Protein AF-A0A7S2QAS5-F1 (afdb_monomer_lite)

InterPro domains:
  IPR031804 Domain of unknown function DUF4743 [PF15916] (2-75)

Sequence (119 aa):
EAFRVSQDAVELIA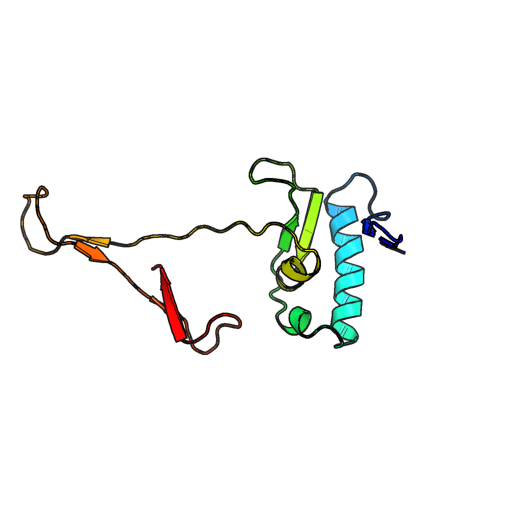GGESVEARSEAVAGVLARLRADARVPMLEGWRDEGWPVKASFDAPVRLVIERAAGPLFGVRGFGCHVNGFAACGDGEQVEAKPMRLWVARRALTKPTYPGKLDHV

Organism: NCBI:txid1333877

Radius of gyration: 20.83 Å; chains: 1; bounding box: 56×26×51 Å

Secondary structure (DSSP, 8-state):
--EEE-SS-EEE-SSTT-HHHHHHHHHHHHHHHHHTT--GGGGG--S-EEEE-SSSSSPP-EEEEGGGGGGGTPPP-------EEE-SSSS--TTPPEEEP-EE--TT-SSSTT-EE--

pLDDT: mean 91.31, std 9.9, range [54.69, 98.12]

Foldseek 3Di:
DQWDDDPVDIDGPWQPQDQARNQVSVAVVLVVVVVVVPDVLSVPFDVDWDFAAPDPPGDGNYTYTPSCCVVVPGDDDDDADWDKDFDDDDDDDDDTDMDTDWDQADQPDPPDHRDIGHD

Structure (mmCIF, N/CA/C/O backbone):
data_AF-A0A7S2QAS5-F1
#
_entry.id   AF-A0A7S2QAS5-F1
#
loop_
_atom_site.group_PDB
_atom_site.id
_atom_site.type_symbol
_atom_site.label_atom_id
_atom_site.label_alt_id
_atom_site.label_comp_id
_atom_site.label_asym_id
_atom_site.label_entity_id
_atom_site.label_seq_id
_atom_site.pdbx_PDB_ins_code
_atom_site.Cartn_x
_atom_site.Cartn_y
_atom_site.Cartn_z
_atom_site.occupancy
_atom_site.B_iso_or_equiv
_atom_site.auth_seq_id
_atom_site.auth_comp_id
_atom_site.auth_asym_id
_atom_site.auth_atom_id
_atom_site.pdbx_PDB_model_num
ATOM 1 N N . GLU A 1 1 ? -15.689 -5.067 18.933 1.00 75.44 1 GLU A N 1
ATOM 2 C CA . GLU A 1 1 ? -15.686 -4.299 17.667 1.00 75.44 1 GLU A CA 1
ATOM 3 C C . GLU A 1 1 ? -14.313 -3.670 17.476 1.00 75.44 1 GLU A C 1
ATOM 5 O O . GLU A 1 1 ? -13.696 -3.331 18.478 1.00 75.44 1 GLU A O 1
ATOM 10 N N . ALA A 1 2 ? -13.802 -3.578 16.243 1.00 93.31 2 ALA A N 1
ATOM 11 C CA . ALA A 1 2 ? -12.450 -3.057 15.998 1.00 93.31 2 ALA A CA 1
ATOM 12 C C . ALA A 1 2 ? -12.403 -1.529 15.846 1.00 93.31 2 ALA A C 1
ATOM 14 O O . ALA A 1 2 ? -11.436 -0.900 16.269 1.00 93.31 2 ALA A O 1
ATOM 15 N N . PHE A 1 3 ? -13.451 -0.938 15.271 1.00 95.88 3 PHE A N 1
ATOM 16 C CA . PHE A 1 3 ? -13.533 0.489 14.981 1.00 95.88 3 PHE A CA 1
ATOM 17 C C . PHE A 1 3 ? -14.706 1.136 15.713 1.00 95.88 3 PHE A C 1
ATOM 19 O O . PHE A 1 3 ? -15.771 0.530 15.824 1.00 95.88 3 PHE A O 1
ATOM 26 N N . ARG A 1 4 ? -14.516 2.383 16.146 1.00 96.75 4 ARG A N 1
ATOM 27 C CA . ARG A 1 4 ? -15.590 3.303 16.533 1.00 96.75 4 ARG A CA 1
ATOM 28 C C . ARG A 1 4 ? -15.775 4.314 15.407 1.00 96.75 4 ARG A C 1
ATOM 30 O O . ARG A 1 4 ? -14.804 4.920 14.967 1.00 96.75 4 ARG A O 1
ATOM 37 N N . VAL A 1 5 ? -17.009 4.491 14.948 1.00 96.88 5 VAL A N 1
ATOM 38 C CA . VAL A 1 5 ? -17.352 5.442 13.882 1.00 96.88 5 VAL A CA 1
ATOM 39 C C . VAL A 1 5 ? -18.164 6.581 14.487 1.00 96.88 5 VAL A C 1
ATOM 41 O O . VAL A 1 5 ? -19.162 6.334 15.164 1.00 96.88 5 VAL A O 1
ATOM 44 N N . SER A 1 6 ? -17.724 7.814 14.261 1.00 96.88 6 SER A N 1
ATOM 45 C CA . SER A 1 6 ? -18.440 9.042 14.611 1.00 96.88 6 SER A CA 1
ATOM 46 C C . SER A 1 6 ? -18.804 9.821 13.340 1.00 96.88 6 SER A C 1
ATOM 48 O O . SER A 1 6 ? -18.585 9.339 12.229 1.00 96.88 6 SER A O 1
ATOM 50 N N . GLN A 1 7 ? -19.388 11.015 13.490 1.00 97.38 7 GLN A N 1
ATOM 51 C CA . GLN A 1 7 ? -19.678 11.884 12.343 1.00 97.38 7 GLN A CA 1
ATOM 52 C C . GLN A 1 7 ? -18.402 12.343 11.621 1.00 97.38 7 GLN A C 1
ATOM 54 O O . GLN A 1 7 ? -18.412 12.446 10.398 1.00 97.38 7 GLN A O 1
ATOM 59 N N . ASP A 1 8 ? -17.310 12.550 12.363 1.00 97.50 8 ASP A N 1
ATOM 60 C CA . ASP A 1 8 ? -16.101 13.202 11.846 1.00 97.50 8 ASP A CA 1
ATOM 61 C C . ASP A 1 8 ? -14.886 12.267 11.758 1.00 97.50 8 ASP A C 1
ATOM 63 O O . ASP A 1 8 ? -13.867 12.629 11.166 1.00 97.50 8 ASP A O 1
ATOM 67 N N . ALA A 1 9 ? -14.953 11.074 12.359 1.00 96.75 9 ALA A N 1
ATOM 68 C CA . ALA A 1 9 ? -13.801 10.186 12.458 1.00 96.75 9 ALA A CA 1
ATOM 69 C C . ALA A 1 9 ? -14.157 8.694 12.472 1.00 96.75 9 ALA A C 1
ATOM 71 O O . ALA A 1 9 ? -15.224 8.263 12.914 1.00 96.75 9 ALA A O 1
ATOM 72 N N . VAL A 1 10 ? -13.182 7.892 12.041 1.00 95.69 10 VAL A N 1
ATOM 73 C CA . VAL A 1 10 ? -13.138 6.444 12.256 1.00 95.69 10 VAL A CA 1
ATOM 74 C C . VAL A 1 10 ? -11.914 6.143 13.113 1.00 95.69 10 VAL A C 1
ATOM 76 O O . VAL A 1 10 ? -10.777 6.321 12.679 1.00 95.69 10 VAL A O 1
ATOM 79 N N . GLU A 1 11 ? -12.148 5.692 14.339 1.00 95.62 11 GLU A N 1
ATOM 80 C CA . GLU A 1 11 ? -11.107 5.405 15.323 1.00 95.62 11 GLU A CA 1
ATOM 81 C C . GLU A 1 11 ? -10.874 3.898 15.422 1.00 95.62 11 GLU A C 1
ATOM 83 O O . GLU A 1 11 ? -11.810 3.128 15.644 1.00 95.62 11 GLU A O 1
ATOM 88 N N . LEU A 1 12 ? -9.620 3.463 15.309 1.00 95.38 12 LEU A N 1
ATOM 89 C CA . LEU A 1 12 ? -9.230 2.095 15.647 1.00 95.38 12 LEU A CA 1
ATOM 90 C C . LEU A 1 12 ? -9.141 1.970 17.174 1.00 95.38 12 LEU A C 1
ATOM 92 O O . LEU A 1 12 ? -8.256 2.561 17.789 1.00 95.38 12 LEU A O 1
ATOM 96 N N . ILE A 1 13 ? -10.053 1.204 17.773 1.00 95.56 13 ILE A N 1
ATOM 97 C CA . ILE A 1 13 ? -10.172 1.049 19.235 1.00 95.56 13 ILE A CA 1
ATOM 98 C C . ILE A 1 13 ? -9.690 -0.317 19.743 1.00 95.56 13 ILE A C 1
ATOM 100 O O . ILE A 1 13 ? -9.555 -0.515 20.948 1.00 95.56 13 ILE A O 1
ATOM 104 N N . ALA A 1 14 ? -9.435 -1.266 18.839 1.00 91.44 14 ALA A N 1
ATOM 105 C CA . ALA A 1 14 ? -8.877 -2.577 19.160 1.00 91.44 14 ALA A CA 1
ATOM 106 C C . ALA A 1 14 ? -7.356 -2.624 18.942 1.00 91.44 14 ALA A C 1
ATOM 108 O O . ALA A 1 14 ? -6.798 -1.856 18.163 1.00 91.44 14 ALA A O 1
ATOM 109 N N . GLY A 1 15 ? -6.688 -3.561 19.620 1.00 85.31 15 GLY A N 1
ATOM 110 C CA . GLY A 1 15 ? -5.254 -3.823 19.451 1.00 85.31 15 GLY A CA 1
ATOM 111 C C . GLY A 1 15 ? -4.316 -3.007 20.349 1.00 85.31 15 GLY A C 1
ATOM 112 O O . GLY A 1 15 ? -3.114 -3.250 20.342 1.00 85.31 15 GLY A O 1
ATOM 113 N N . GLY A 1 16 ? -4.836 -2.077 21.157 1.00 87.19 16 GLY A N 1
ATOM 114 C CA . GLY A 1 16 ? -4.047 -1.348 22.157 1.00 87.19 16 GLY A CA 1
ATOM 115 C C . GLY A 1 16 ? -2.811 -0.651 21.569 1.00 87.19 16 GLY A C 1
ATOM 116 O O . GLY A 1 16 ? -2.891 0.028 20.540 1.00 87.19 16 GLY A O 1
ATOM 117 N N . GLU A 1 17 ? -1.657 -0.810 22.226 1.00 86.69 17 GLU A N 1
ATOM 118 C CA . GLU A 1 17 ? -0.415 -0.119 21.850 1.00 86.69 17 GLU A CA 1
ATOM 119 C C . GLU A 1 17 ? 0.459 -0.873 20.828 1.00 86.69 17 GLU A C 1
ATOM 121 O O . GLU A 1 17 ? 1.261 -0.235 20.136 1.00 86.69 17 GLU A O 1
ATOM 126 N N . SER A 1 18 ? 0.261 -2.184 20.652 1.00 95.56 18 SER A N 1
ATOM 127 C CA . SER A 1 18 ? 1.068 -3.021 19.751 1.00 95.56 18 SER A CA 1
ATOM 128 C C . SER A 1 18 ? 0.671 -2.841 18.282 1.00 95.56 18 SER A C 1
ATOM 130 O O . SER A 1 18 ? -0.506 -2.748 17.926 1.00 95.56 18 SER A O 1
ATOM 132 N N . VAL A 1 19 ? 1.677 -2.798 17.406 1.00 97.56 19 VAL A N 1
ATOM 133 C CA . VAL A 1 19 ? 1.484 -2.779 15.948 1.00 97.56 19 VAL A CA 1
ATOM 134 C C . VAL A 1 19 ? 0.840 -4.084 15.493 1.00 97.56 19 VAL A C 1
ATOM 136 O O . VAL A 1 19 ? -0.093 -4.059 14.696 1.00 97.56 19 VAL A O 1
ATOM 139 N N . GLU A 1 20 ? 1.297 -5.206 16.032 1.00 97.50 20 GLU A N 1
ATOM 140 C CA . GLU A 1 20 ? 0.849 -6.560 15.715 1.00 97.50 20 GLU A CA 1
ATOM 141 C C . GLU A 1 20 ? -0.626 -6.736 16.078 1.00 97.50 20 GLU A C 1
ATOM 143 O O . GLU A 1 20 ? -1.433 -7.090 15.221 1.00 97.50 20 GLU A O 1
ATOM 148 N N . ALA A 1 21 ? -1.006 -6.379 17.307 1.00 97.12 21 ALA A N 1
ATOM 149 C CA . ALA A 1 21 ? -2.381 -6.514 17.778 1.00 97.12 21 ALA A CA 1
ATOM 150 C C . ALA A 1 21 ? -3.355 -5.589 17.020 1.00 97.12 21 ALA A C 1
ATOM 152 O O . ALA A 1 21 ? -4.480 -5.987 16.707 1.00 97.12 21 ALA A O 1
ATOM 153 N N . ARG A 1 22 ? -2.930 -4.368 16.657 1.00 97.62 22 ARG A N 1
ATOM 154 C CA . ARG A 1 22 ? -3.711 -3.492 15.760 1.00 97.62 22 ARG A CA 1
ATOM 155 C C . ARG A 1 22 ? -3.844 -4.083 14.355 1.00 97.62 22 ARG A C 1
ATOM 157 O O . ARG A 1 22 ? -4.919 -4.004 13.764 1.00 97.62 22 ARG A O 1
ATOM 164 N N . SER A 1 23 ? -2.777 -4.683 13.830 1.00 97.81 23 SER A N 1
ATOM 165 C CA . SER A 1 23 ? -2.769 -5.316 12.504 1.00 97.81 23 SER A CA 1
ATOM 166 C C . SER A 1 23 ? -3.721 -6.510 12.452 1.00 97.81 23 SER A C 1
ATOM 168 O O . SER A 1 23 ? -4.534 -6.598 11.536 1.00 97.81 23 SER A O 1
ATOM 170 N N . GLU A 1 24 ? -3.688 -7.382 13.462 1.00 97.00 24 GLU A N 1
ATOM 171 C CA . GLU A 1 24 ? -4.575 -8.546 13.568 1.00 97.00 24 GLU A CA 1
ATOM 172 C C . GLU A 1 24 ? -6.050 -8.133 13.671 1.00 97.00 24 GLU A C 1
ATOM 174 O O . GLU A 1 24 ? -6.903 -8.657 12.947 1.00 97.00 24 GLU A O 1
ATOM 179 N N . ALA A 1 25 ? -6.352 -7.131 14.505 1.00 96.94 25 ALA A N 1
ATOM 180 C CA . ALA A 1 25 ? -7.709 -6.612 14.649 1.00 96.94 25 ALA A CA 1
ATOM 181 C C . ALA A 1 25 ? -8.279 -6.103 13.312 1.00 96.94 25 ALA A C 1
ATOM 183 O O . ALA A 1 25 ? -9.429 -6.398 12.972 1.00 96.94 25 ALA A O 1
ATOM 184 N N . VAL A 1 26 ? -7.479 -5.369 12.531 1.00 96.94 26 VAL A N 1
ATOM 185 C CA . VAL A 1 26 ? -7.901 -4.866 11.214 1.00 96.94 26 VAL A CA 1
ATOM 186 C C . VAL A 1 26 ? -7.945 -5.983 10.169 1.00 96.94 26 VAL A C 1
ATOM 188 O O . VAL A 1 26 ? -8.874 -6.012 9.360 1.00 96.94 26 VAL A O 1
ATOM 191 N N . ALA A 1 27 ? -7.017 -6.941 10.211 1.00 96.69 27 ALA A N 1
ATOM 192 C CA . ALA A 1 27 ? -7.017 -8.099 9.319 1.00 96.69 27 ALA A CA 1
ATOM 193 C C . ALA A 1 27 ? -8.307 -8.924 9.456 1.00 96.69 27 ALA A C 1
ATOM 195 O O . ALA A 1 27 ? -8.907 -9.286 8.443 1.00 96.69 27 ALA A O 1
ATOM 196 N N . GLY A 1 28 ? -8.793 -9.144 10.683 1.00 95.81 28 GLY A N 1
ATOM 197 C CA . GLY A 1 28 ? -10.063 -9.836 10.923 1.00 95.81 28 GLY A CA 1
ATOM 198 C C . GLY A 1 28 ? -11.274 -9.117 10.312 1.00 95.81 28 GLY A C 1
ATOM 199 O O . GLY A 1 28 ? -12.161 -9.760 9.744 1.00 95.81 28 GLY A O 1
ATOM 200 N N . VAL A 1 29 ? -11.304 -7.780 10.366 1.00 95.56 29 VAL A N 1
ATOM 201 C CA . VAL A 1 29 ? -12.353 -6.981 9.704 1.00 95.56 29 VAL A CA 1
ATOM 202 C C . VAL A 1 29 ? -12.252 -7.102 8.186 1.00 95.56 29 VAL A C 1
ATOM 204 O O . VAL A 1 29 ? -13.258 -7.353 7.522 1.00 95.56 29 VAL A O 1
ATOM 207 N N . LEU A 1 30 ? -11.047 -6.964 7.632 1.00 96.44 30 LEU A N 1
ATOM 208 C CA . LEU A 1 30 ? -10.808 -7.045 6.192 1.00 96.44 30 LEU A CA 1
ATOM 209 C C . LEU A 1 30 ? -11.145 -8.420 5.612 1.00 96.44 30 LEU A C 1
ATOM 211 O O . LEU A 1 30 ? -11.735 -8.490 4.536 1.00 96.44 30 LEU A O 1
ATOM 215 N N . ALA A 1 31 ? -10.838 -9.498 6.333 1.00 95.62 31 ALA A N 1
ATOM 216 C CA . ALA A 1 31 ? -11.191 -10.856 5.931 1.00 95.62 31 ALA A CA 1
ATOM 217 C C . ALA A 1 31 ? -12.713 -11.040 5.832 1.00 95.62 31 ALA A C 1
ATOM 219 O O . ALA A 1 31 ? -13.204 -11.602 4.854 1.00 95.62 31 ALA A O 1
ATOM 220 N N . ARG A 1 32 ? -13.470 -10.508 6.802 1.00 95.44 32 ARG A N 1
ATOM 221 C CA . ARG A 1 32 ? -14.942 -10.536 6.776 1.0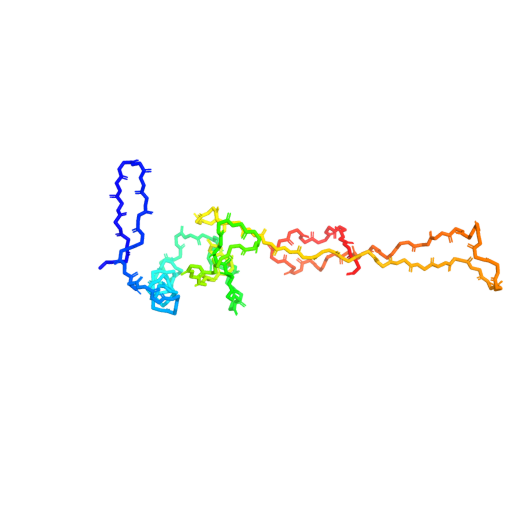0 95.44 32 ARG A CA 1
ATOM 222 C C . ARG A 1 32 ? -15.506 -9.709 5.622 1.00 95.44 32 ARG A C 1
ATOM 224 O O . ARG A 1 32 ? -16.321 -10.215 4.865 1.00 95.44 32 ARG A O 1
ATOM 231 N N . LEU A 1 33 ? -15.018 -8.482 5.432 1.00 94.62 33 LEU A N 1
ATOM 232 C CA . LEU A 1 33 ? -15.455 -7.620 4.327 1.00 94.62 33 LEU A CA 1
ATOM 233 C C . LEU A 1 33 ? -15.141 -8.218 2.950 1.00 94.62 33 LEU A C 1
ATOM 235 O O . LEU A 1 33 ? -15.923 -8.056 2.013 1.00 94.62 33 LEU A O 1
ATOM 239 N N . ARG A 1 34 ? -14.006 -8.916 2.823 1.00 95.75 34 ARG A N 1
ATOM 240 C CA . ARG A 1 34 ? -13.660 -9.673 1.617 1.00 95.75 34 ARG A CA 1
ATOM 241 C C . ARG A 1 34 ? -14.629 -10.834 1.400 1.00 95.75 34 ARG A C 1
ATOM 243 O O . ARG A 1 34 ? -15.092 -11.009 0.279 1.00 95.75 34 ARG A O 1
ATOM 250 N N . ALA A 1 35 ? -14.935 -11.603 2.447 1.00 95.88 35 ALA A N 1
ATOM 251 C CA . ALA A 1 35 ? -15.867 -12.730 2.372 1.00 95.88 35 ALA A CA 1
ATOM 252 C C . ALA A 1 35 ? -17.289 -12.291 1.989 1.00 95.88 35 ALA A C 1
ATOM 254 O O . ALA A 1 35 ? -17.959 -12.991 1.235 1.00 95.88 35 ALA A O 1
ATOM 255 N N . ASP A 1 36 ? -17.712 -11.107 2.434 1.00 95.12 36 ASP A N 1
ATOM 256 C CA . ASP A 1 36 ? -19.003 -10.523 2.059 1.00 95.12 36 ASP A CA 1
ATOM 257 C C . ASP A 1 36 ? -19.068 -10.121 0.570 1.00 95.12 36 ASP A C 1
ATOM 259 O O . ASP A 1 36 ? -20.155 -9.864 0.060 1.00 95.12 36 ASP A O 1
ATOM 263 N N . ALA A 1 37 ? -17.929 -10.043 -0.136 1.00 92.94 37 ALA A N 1
ATOM 264 C CA . ALA A 1 37 ? -17.819 -9.720 -1.566 1.00 92.94 37 ALA A CA 1
ATOM 265 C C . ALA A 1 37 ? -18.495 -8.397 -1.995 1.00 92.94 37 ALA A C 1
ATOM 267 O O . ALA A 1 37 ? -18.831 -8.190 -3.159 1.00 92.94 37 ALA A O 1
ATOM 268 N N . ARG A 1 38 ? -18.684 -7.462 -1.055 1.00 90.75 38 ARG A N 1
ATOM 269 C CA . ARG A 1 38 ? -19.312 -6.149 -1.311 1.00 90.75 38 ARG A CA 1
ATOM 270 C C . ARG A 1 38 ? -18.319 -5.040 -1.637 1.00 90.75 38 ARG A C 1
ATOM 272 O O . ARG A 1 38 ? -18.731 -3.945 -2.012 1.00 90.75 38 ARG A O 1
ATOM 279 N N . VAL A 1 39 ? -17.027 -5.304 -1.464 1.00 93.31 39 VAL A N 1
ATOM 280 C CA . VAL A 1 39 ? -15.948 -4.345 -1.708 1.00 93.31 39 VAL A CA 1
ATOM 281 C C . VAL A 1 39 ? -15.037 -4.917 -2.796 1.00 93.31 39 VAL A C 1
ATOM 283 O O . VAL A 1 39 ? -14.075 -5.610 -2.463 1.00 93.31 39 VAL A O 1
ATOM 286 N N . PRO A 1 40 ? -15.294 -4.621 -4.087 1.00 91.38 40 PRO A N 1
ATOM 287 C CA . PRO A 1 40 ? -14.553 -5.213 -5.207 1.00 91.38 40 PRO A CA 1
ATOM 288 C C . PRO A 1 40 ? -13.036 -5.017 -5.116 1.00 91.38 40 PRO A C 1
ATOM 290 O O . PRO A 1 40 ? -12.251 -5.847 -5.553 1.00 91.38 40 PRO A O 1
ATOM 293 N N . MET A 1 41 ? -12.589 -3.928 -4.484 1.00 90.25 41 MET A N 1
ATOM 294 C CA . MET A 1 41 ? -11.164 -3.667 -4.289 1.00 90.25 41 MET A CA 1
ATOM 295 C C . MET A 1 41 ? -10.458 -4.754 -3.455 1.00 90.25 41 MET A C 1
ATOM 297 O O . MET A 1 41 ? -9.279 -5.016 -3.689 1.00 90.25 41 MET A O 1
ATOM 301 N N . LEU A 1 42 ? -11.167 -5.422 -2.533 1.00 94.56 42 LEU A N 1
ATOM 302 C CA . LEU A 1 42 ? -10.626 -6.519 -1.720 1.00 94.56 42 LEU A CA 1
ATOM 303 C C . LEU A 1 42 ? -10.521 -7.851 -2.480 1.00 94.56 42 LEU A C 1
ATOM 305 O O . LEU A 1 42 ? -9.885 -8.777 -1.978 1.00 94.56 42 LEU A O 1
ATOM 309 N N . GLU A 1 43 ? -11.078 -7.958 -3.691 1.00 91.69 43 GLU A N 1
ATOM 310 C CA . GLU A 1 43 ? -10.845 -9.110 -4.576 1.00 91.69 43 GLU A CA 1
ATOM 311 C C . GLU A 1 43 ? -9.390 -9.153 -5.056 1.00 91.69 43 GLU A C 1
ATOM 313 O O . GLU A 1 43 ? -8.819 -10.227 -5.237 1.00 91.69 43 GLU A O 1
ATOM 318 N N . GLY A 1 44 ? -8.753 -7.984 -5.187 1.00 90.31 44 GLY A N 1
ATOM 319 C CA . GLY A 1 44 ? -7.351 -7.831 -5.577 1.00 90.31 44 GLY A CA 1
ATOM 320 C C . GLY A 1 44 ? -6.344 -8.133 -4.464 1.00 90.31 44 GLY A C 1
ATOM 321 O O . GLY A 1 44 ? -5.289 -7.497 -4.443 1.00 90.31 44 GLY A O 1
ATOM 322 N N . TRP A 1 45 ? -6.686 -9.035 -3.541 1.00 93.44 45 TRP A N 1
ATOM 323 C CA . TRP A 1 45 ? -5.872 -9.464 -2.400 1.00 93.44 45 TRP A CA 1
ATOM 324 C C . TRP A 1 45 ? -4.530 -10.049 -2.853 1.00 93.44 45 TRP A C 1
ATOM 326 O O . TRP A 1 45 ? -4.495 -10.836 -3.802 1.00 93.44 45 TRP A O 1
ATOM 336 N N . ARG A 1 46 ? -3.429 -9.659 -2.201 1.00 92.88 46 ARG A N 1
ATOM 337 C CA . ARG A 1 46 ? -2.067 -10.031 -2.629 1.00 92.88 46 ARG A CA 1
ATOM 338 C C . ARG A 1 46 ? -1.258 -10.787 -1.583 1.00 92.88 46 ARG A C 1
ATOM 340 O O . ARG A 1 46 ? -0.135 -11.166 -1.897 1.00 92.88 46 ARG A O 1
ATOM 347 N N . ASP A 1 47 ? -1.806 -10.971 -0.383 1.00 95.19 47 ASP A N 1
ATOM 348 C CA . ASP A 1 47 ? -1.062 -11.469 0.779 1.00 95.19 47 ASP A CA 1
ATOM 349 C C . ASP A 1 47 ? 0.201 -10.623 1.025 1.00 95.19 47 ASP A C 1
ATOM 351 O O . ASP A 1 47 ? 1.287 -11.121 1.326 1.00 95.19 47 ASP A O 1
ATOM 355 N N . GLU A 1 48 ? 0.048 -9.305 0.863 1.00 95.50 48 GLU A N 1
ATOM 356 C CA . GLU A 1 48 ? 1.123 -8.323 0.956 1.00 95.50 48 GLU A CA 1
ATOM 357 C C . GLU A 1 48 ? 0.784 -7.321 2.059 1.00 95.50 48 GLU A C 1
ATOM 359 O O . GLU A 1 48 ? -0.067 -6.441 1.901 1.00 95.50 48 GLU A O 1
ATOM 364 N N . GLY A 1 49 ? 1.482 -7.445 3.186 1.00 95.75 49 GLY A N 1
ATOM 365 C CA . GLY A 1 49 ? 1.372 -6.503 4.291 1.00 95.75 49 GLY A CA 1
ATOM 366 C C . GLY A 1 49 ? 1.928 -5.131 3.913 1.00 95.75 49 GLY A C 1
ATOM 367 O O . GLY A 1 49 ? 3.086 -4.995 3.520 1.00 95.75 49 GLY A O 1
ATOM 368 N N . TRP A 1 50 ? 1.112 -4.097 4.078 1.00 95.75 50 TRP A N 1
ATOM 369 C CA . TRP A 1 50 ? 1.447 -2.717 3.767 1.00 95.75 50 TRP A CA 1
ATOM 370 C C . TRP A 1 50 ? 1.451 -1.859 5.042 1.00 95.75 50 TRP A C 1
ATOM 372 O O . TRP A 1 50 ? 0.438 -1.804 5.747 1.00 95.75 50 TRP A O 1
ATOM 382 N N . PRO A 1 51 ? 2.579 -1.205 5.388 1.00 96.69 51 PRO A N 1
ATOM 383 C CA . PRO A 1 51 ? 2.699 -0.468 6.638 1.00 96.69 51 PRO A CA 1
ATOM 384 C C . PRO A 1 51 ? 1.932 0.855 6.583 1.00 96.69 51 PRO A C 1
ATOM 386 O O . PRO A 1 51 ? 2.157 1.695 5.711 1.00 96.69 51 PRO A O 1
ATOM 389 N N . VAL A 1 52 ? 1.083 1.082 7.580 1.00 97.12 52 VAL A N 1
ATOM 390 C CA . VAL A 1 52 ? 0.352 2.335 7.773 1.00 97.12 52 VAL A CA 1
ATOM 391 C C . VAL A 1 52 ? 1.199 3.289 8.610 1.00 97.12 52 VAL A C 1
ATOM 393 O O . VAL A 1 52 ? 1.483 3.034 9.786 1.00 97.12 52 VAL A O 1
ATOM 396 N N . LYS A 1 53 ? 1.599 4.403 7.990 1.00 96.38 53 LYS A N 1
ATOM 397 C CA . LYS A 1 53 ? 2.452 5.447 8.575 1.00 96.38 53 LYS A CA 1
ATOM 398 C C . LYS A 1 53 ? 1.897 6.836 8.261 1.00 96.38 53 LYS A C 1
ATOM 400 O O . LYS A 1 53 ? 1.314 7.052 7.201 1.00 96.38 53 LYS A O 1
ATOM 405 N N . ALA A 1 54 ? 2.135 7.796 9.155 1.00 95.44 54 ALA A N 1
ATOM 406 C CA . ALA A 1 54 ? 1.735 9.193 8.949 1.00 95.44 54 ALA A CA 1
ATOM 407 C C . ALA A 1 54 ? 2.617 9.927 7.915 1.00 95.44 54 ALA A C 1
ATOM 409 O O . ALA A 1 54 ? 2.151 10.835 7.228 1.00 95.44 54 ALA A O 1
ATOM 410 N N . SER A 1 55 ? 3.879 9.517 7.785 1.00 96.31 55 SER A N 1
ATOM 411 C CA . SER A 1 55 ? 4.875 10.033 6.839 1.00 96.31 55 SER A CA 1
ATOM 412 C C . SER A 1 55 ? 5.900 8.937 6.507 1.00 96.31 55 SER A C 1
ATOM 414 O O . SER A 1 55 ? 5.791 7.817 7.013 1.00 96.31 55 SER A O 1
ATOM 416 N N . PHE A 1 56 ? 6.870 9.226 5.632 1.00 94.44 56 PHE A N 1
ATOM 417 C CA . PHE A 1 56 ? 7.881 8.245 5.222 1.00 94.44 56 PHE A CA 1
ATOM 418 C C . PHE A 1 56 ? 8.730 7.760 6.410 1.00 94.44 56 PHE A C 1
ATOM 420 O O . PHE A 1 56 ? 8.860 6.549 6.591 1.00 94.44 56 PHE A O 1
ATOM 427 N N . ASP A 1 57 ? 9.191 8.677 7.263 1.00 96.12 57 ASP A N 1
ATOM 428 C CA . ASP A 1 57 ? 10.054 8.380 8.420 1.00 96.12 57 ASP A CA 1
ATOM 429 C C . ASP A 1 57 ? 9.284 8.125 9.729 1.00 96.12 57 ASP A C 1
ATOM 431 O O . ASP A 1 57 ? 9.877 7.830 10.764 1.00 96.12 57 ASP A O 1
ATOM 435 N N . ALA A 1 58 ? 7.952 8.247 9.715 1.00 97.31 58 ALA A N 1
ATOM 436 C CA . ALA A 1 58 ? 7.134 7.984 10.895 1.00 97.31 58 ALA A CA 1
ATOM 437 C C . ALA A 1 58 ? 7.141 6.491 11.278 1.00 97.31 58 ALA A C 1
ATOM 439 O O . ALA A 1 58 ? 7.232 5.624 10.405 1.00 97.31 58 ALA A O 1
ATOM 440 N N . PRO A 1 59 ? 6.947 6.162 12.567 1.00 96.75 59 PRO A N 1
ATOM 441 C CA . PRO A 1 59 ? 6.804 4.777 12.993 1.00 96.75 59 PRO A CA 1
ATOM 442 C C . PRO A 1 59 ? 5.559 4.124 12.378 1.00 96.75 59 PRO A C 1
ATOM 444 O O . PRO A 1 59 ? 4.529 4.773 12.156 1.00 96.75 59 PRO A O 1
ATOM 447 N N . VAL A 1 60 ? 5.646 2.812 12.151 1.00 97.25 60 VAL A N 1
ATOM 448 C CA . VAL A 1 60 ? 4.510 1.985 11.728 1.00 97.25 60 VAL A CA 1
ATOM 449 C C . VAL A 1 60 ? 3.477 1.943 12.846 1.00 97.25 60 VAL A C 1
ATOM 451 O O . VAL A 1 60 ? 3.808 1.694 14.004 1.00 97.25 60 VAL A O 1
ATOM 454 N N . ARG A 1 61 ? 2.212 2.202 12.507 1.00 96.12 61 ARG A N 1
ATOM 455 C CA . ARG A 1 61 ? 1.097 2.121 13.462 1.00 96.12 61 ARG A CA 1
ATOM 456 C C . ARG A 1 61 ? 0.385 0.777 13.381 1.00 96.12 61 ARG A C 1
ATOM 458 O O . ARG A 1 61 ? 0.033 0.224 14.417 1.00 96.12 61 ARG A O 1
ATOM 465 N N . LEU A 1 62 ? 0.222 0.246 12.177 1.00 97.12 62 LEU A N 1
ATOM 466 C CA . LEU A 1 62 ? -0.279 -1.096 11.892 1.00 97.12 62 LEU A CA 1
ATOM 467 C C . LEU A 1 62 ? 0.153 -1.508 10.481 1.00 97.12 62 LEU A C 1
ATOM 469 O O . LEU A 1 62 ? 0.606 -0.670 9.700 1.00 97.12 62 LEU A O 1
ATOM 473 N N . VAL A 1 63 ? -0.019 -2.779 10.150 1.00 97.69 63 VAL A N 1
ATOM 474 C CA . VAL A 1 63 ? 0.158 -3.342 8.814 1.00 97.69 63 VAL A CA 1
ATOM 475 C C . VAL A 1 63 ? -1.200 -3.854 8.347 1.00 97.69 63 VAL A C 1
ATOM 477 O O . VAL A 1 63 ? -1.905 -4.529 9.095 1.00 97.69 63 VAL A O 1
ATOM 480 N N . ILE A 1 64 ? -1.588 -3.512 7.123 1.00 97.56 64 ILE A N 1
ATOM 481 C CA . ILE A 1 64 ? -2.853 -3.949 6.518 1.00 97.56 64 ILE A CA 1
ATOM 482 C C . ILE A 1 64 ? -2.583 -4.605 5.174 1.00 97.56 64 ILE A C 1
ATOM 484 O O . ILE A 1 64 ? -1.562 -4.333 4.555 1.00 97.56 64 ILE A O 1
ATOM 488 N N . GLU A 1 65 ? -3.498 -5.432 4.684 1.00 97.25 65 GLU A N 1
ATOM 489 C CA . GLU A 1 65 ? -3.390 -5.943 3.317 1.00 97.25 65 GLU A CA 1
ATOM 490 C C . GLU A 1 65 ? -3.326 -4.786 2.306 1.00 97.25 65 GLU A C 1
ATOM 492 O O . GLU A 1 65 ? -4.133 -3.849 2.353 1.00 97.25 65 GLU A O 1
ATOM 497 N N . ARG A 1 66 ? -2.403 -4.871 1.343 1.00 95.25 66 ARG A N 1
ATOM 498 C CA . ARG A 1 66 ? -2.193 -3.845 0.316 1.00 95.25 66 ARG A CA 1
ATOM 499 C C . ARG A 1 66 ? -3.464 -3.478 -0.442 1.00 95.25 66 ARG A C 1
ATOM 501 O O . ARG A 1 66 ? -3.674 -2.300 -0.734 1.00 95.25 66 ARG A O 1
ATOM 508 N N . ALA A 1 67 ? -4.306 -4.457 -0.771 1.00 94.56 67 ALA A N 1
ATOM 509 C CA . ALA A 1 67 ? -5.590 -4.209 -1.429 1.00 94.56 67 ALA A CA 1
ATOM 510 C C . ALA A 1 67 ? -6.504 -3.256 -0.632 1.00 94.56 67 ALA A C 1
ATOM 512 O O . ALA A 1 67 ? -7.265 -2.499 -1.229 1.00 94.56 67 ALA A O 1
ATOM 513 N N . ALA A 1 68 ? -6.393 -3.239 0.698 1.00 95.75 68 ALA A N 1
ATOM 514 C CA . ALA A 1 68 ? -7.185 -2.374 1.565 1.00 95.75 68 ALA A CA 1
ATOM 515 C C . ALA A 1 68 ? -6.613 -0.960 1.730 1.00 95.75 68 ALA A C 1
ATOM 517 O O . ALA A 1 68 ? -7.335 -0.067 2.168 1.00 95.75 68 ALA A O 1
ATOM 518 N N . GLY A 1 69 ? -5.345 -0.725 1.380 1.00 94.88 69 GLY A N 1
ATOM 519 C CA . GLY A 1 69 ? -4.695 0.573 1.574 1.00 94.88 69 GLY A CA 1
ATOM 520 C C . GLY A 1 69 ? -5.492 1.767 1.030 1.00 94.88 69 GLY A C 1
ATOM 521 O O . GLY A 1 69 ? -5.761 2.702 1.789 1.00 94.88 69 GLY A O 1
ATOM 522 N N . PRO A 1 70 ? -5.948 1.736 -0.237 1.00 92.62 70 PRO A N 1
ATOM 523 C CA . PRO A 1 70 ? -6.732 2.836 -0.789 1.00 92.62 70 PRO A CA 1
ATOM 524 C C . PRO A 1 70 ? -8.088 3.039 -0.094 1.00 92.62 70 PRO A C 1
ATOM 526 O O . PRO A 1 70 ? -8.563 4.169 -0.051 1.00 92.62 70 PRO A O 1
ATOM 529 N N . LEU A 1 71 ? -8.688 1.993 0.492 1.00 93.88 71 LEU A N 1
ATOM 530 C CA . LEU A 1 71 ? -9.964 2.101 1.220 1.00 93.88 71 LEU A CA 1
ATOM 531 C C . LEU A 1 71 ? -9.829 2.929 2.502 1.00 93.88 71 LEU A C 1
ATOM 533 O O . LEU A 1 71 ? -10.746 3.655 2.867 1.00 93.88 71 LEU A O 1
ATOM 537 N N . PHE A 1 72 ? -8.679 2.831 3.168 1.00 94.06 72 PHE A N 1
ATOM 538 C CA . PHE A 1 72 ? -8.362 3.602 4.371 1.00 94.06 72 PHE A CA 1
ATOM 539 C C . PHE A 1 72 ? -7.676 4.942 4.064 1.00 94.06 72 PHE A C 1
ATOM 541 O O . PHE A 1 72 ? -7.310 5.664 4.989 1.00 94.06 72 PHE A O 1
ATOM 548 N N . GLY A 1 73 ? -7.449 5.269 2.786 1.00 94.38 73 GLY A N 1
ATOM 549 C CA . GLY A 1 73 ? -6.732 6.484 2.391 1.00 94.38 73 GLY A CA 1
ATOM 550 C C . GLY A 1 73 ? -5.298 6.550 2.928 1.00 94.38 73 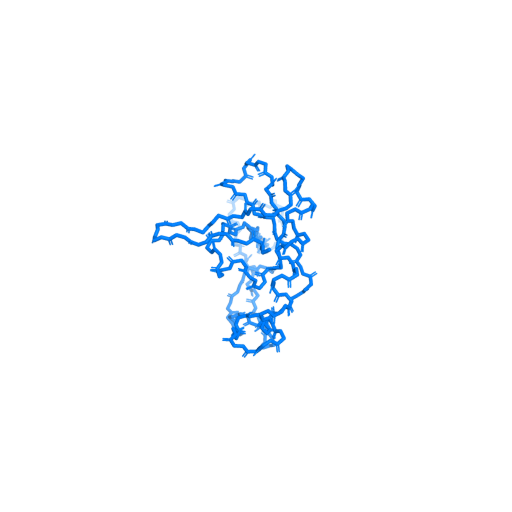GLY A C 1
ATOM 551 O O . GLY A 1 73 ? -4.767 7.641 3.141 1.00 94.38 73 GLY A O 1
ATOM 552 N N . VAL A 1 74 ? -4.665 5.399 3.190 1.00 94.19 74 VAL A N 1
ATOM 553 C CA . VAL A 1 74 ? -3.309 5.382 3.756 1.00 94.19 74 VAL A CA 1
ATOM 554 C C . VAL A 1 74 ? -2.284 5.806 2.713 1.00 94.19 74 VAL A C 1
ATOM 556 O O . VAL A 1 74 ? -2.444 5.598 1.509 1.00 94.19 74 VAL A O 1
ATOM 559 N N . ARG A 1 75 ? -1.181 6.383 3.187 1.00 93.75 75 ARG A N 1
ATOM 560 C CA . ARG A 1 75 ? -0.068 6.782 2.324 1.00 93.75 75 ARG A CA 1
ATOM 561 C C . ARG A 1 75 ? 0.665 5.542 1.813 1.00 93.75 75 ARG A C 1
ATOM 563 O O . ARG A 1 75 ? 1.252 4.804 2.599 1.00 93.75 75 ARG A O 1
ATOM 570 N N . GLY A 1 76 ? 0.653 5.349 0.497 1.00 91.75 76 GLY A N 1
ATOM 571 C CA . GLY A 1 76 ? 1.475 4.351 -0.178 1.00 91.75 76 GLY A CA 1
ATOM 572 C C . GLY A 1 76 ? 2.866 4.898 -0.486 1.00 91.75 76 GLY A C 1
ATOM 573 O O . GLY A 1 76 ? 2.999 6.006 -1.001 1.00 91.75 76 GLY A O 1
ATOM 574 N N . PHE A 1 77 ? 3.897 4.107 -0.202 1.00 92.12 77 PHE A N 1
ATOM 575 C CA . PHE A 1 77 ? 5.282 4.412 -0.561 1.00 92.12 77 PHE A CA 1
ATOM 576 C C . PHE A 1 77 ? 5.795 3.342 -1.522 1.00 92.12 77 PHE A C 1
ATOM 578 O O . PHE A 1 77 ? 5.491 2.160 -1.355 1.00 92.12 77 PHE A O 1
ATOM 585 N N . GLY A 1 78 ? 6.555 3.756 -2.531 1.00 91.50 78 GLY A N 1
ATOM 586 C CA . GLY A 1 78 ? 7.103 2.865 -3.546 1.00 91.50 78 GLY A CA 1
ATOM 587 C C . GLY A 1 78 ? 8.395 3.419 -4.129 1.00 91.50 78 GLY A C 1
ATOM 588 O O . GLY A 1 78 ? 8.662 4.617 -4.048 1.00 91.50 78 GLY A O 1
ATOM 589 N N . CYS A 1 79 ? 9.189 2.529 -4.711 1.00 93.94 79 CYS A N 1
ATOM 590 C CA . CYS A 1 79 ? 10.418 2.869 -5.411 1.00 93.94 79 CYS A CA 1
ATOM 591 C C . CYS A 1 79 ? 10.209 2.672 -6.913 1.00 93.94 79 CYS A C 1
ATOM 593 O O . CYS A 1 79 ? 9.601 1.688 -7.332 1.00 93.94 79 CYS A O 1
ATOM 595 N N . HIS A 1 80 ? 10.744 3.593 -7.707 1.00 96.00 80 HIS A N 1
ATOM 596 C CA . HIS A 1 80 ? 10.797 3.500 -9.162 1.00 96.00 80 HIS A CA 1
ATOM 597 C C . HIS A 1 80 ? 12.263 3.481 -9.590 1.00 96.00 80 HIS A C 1
ATOM 599 O O . HIS A 1 80 ? 13.062 4.262 -9.073 1.00 96.00 80 HIS A O 1
ATOM 605 N N . VAL A 1 81 ? 12.622 2.583 -10.508 1.00 96.12 81 VAL A N 1
ATOM 606 C CA . VAL A 1 81 ? 14.009 2.392 -10.952 1.00 96.12 81 VAL A CA 1
ATOM 607 C C . VAL A 1 81 ? 14.134 2.786 -12.417 1.00 96.12 81 VAL A C 1
ATOM 609 O O . VAL A 1 81 ? 13.433 2.257 -13.271 1.00 96.12 81 VAL A O 1
ATOM 612 N N . ASN A 1 82 ? 15.056 3.694 -12.726 1.00 94.31 82 ASN A N 1
ATOM 613 C CA . ASN A 1 82 ? 15.354 4.087 -14.100 1.00 94.31 82 ASN A CA 1
ATOM 614 C C . ASN A 1 82 ? 16.580 3.315 -14.593 1.00 94.31 82 ASN A C 1
ATOM 616 O O . ASN A 1 82 ? 17.700 3.610 -14.180 1.00 94.31 82 ASN A O 1
ATOM 620 N N . GLY A 1 83 ? 16.375 2.328 -15.466 1.00 92.50 83 GLY A N 1
ATOM 621 C CA . GLY A 1 83 ? 17.466 1.600 -16.113 1.00 92.50 83 GLY A CA 1
ATOM 622 C C . GLY A 1 83 ? 17.873 2.281 -17.415 1.00 92.50 83 GLY A C 1
ATOM 623 O O . GLY A 1 83 ? 17.033 2.468 -18.290 1.00 92.50 83 GLY A O 1
ATOM 624 N N . PHE A 1 84 ? 19.150 2.613 -17.588 1.00 90.44 84 PHE A N 1
ATOM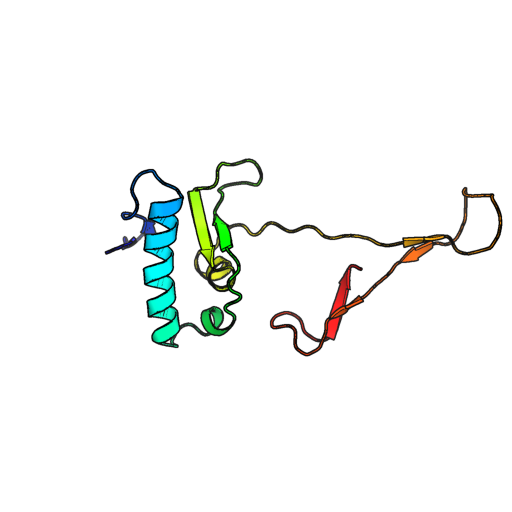 625 C CA . PHE A 1 84 ? 19.665 3.203 -18.826 1.00 90.44 84 PHE A CA 1
ATOM 626 C C . PHE A 1 84 ? 21.028 2.621 -19.208 1.00 90.44 84 PHE A C 1
ATOM 628 O O . PHE A 1 84 ? 21.758 2.118 -18.356 1.00 90.44 84 PHE A O 1
ATOM 635 N N . ALA A 1 85 ? 21.361 2.673 -20.497 1.00 87.00 85 ALA A N 1
ATOM 636 C CA . ALA A 1 85 ? 22.637 2.203 -21.034 1.00 87.00 85 ALA A CA 1
ATOM 637 C C . ALA A 1 85 ? 23.188 3.179 -22.083 1.00 87.00 85 ALA A C 1
ATOM 639 O O . ALA A 1 85 ? 22.431 3.748 -22.877 1.00 87.0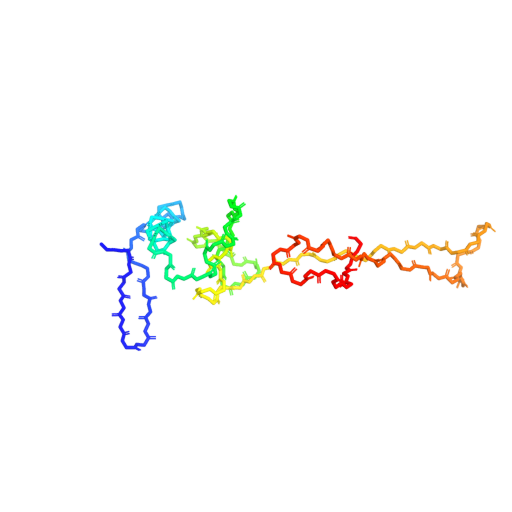0 85 ALA A O 1
ATOM 640 N N . ALA A 1 86 ? 24.511 3.356 -22.098 1.00 85.06 86 ALA A N 1
ATOM 641 C CA . ALA A 1 86 ? 25.202 4.137 -23.119 1.00 85.06 86 ALA A CA 1
ATOM 642 C C . ALA A 1 86 ? 25.177 3.412 -24.476 1.00 85.06 86 ALA A C 1
ATOM 644 O O . ALA A 1 86 ? 25.264 2.186 -24.536 1.00 85.06 86 ALA A O 1
ATOM 645 N N . CYS A 1 87 ? 25.084 4.165 -25.572 1.00 73.81 87 CYS A N 1
ATOM 646 C CA . CYS A 1 87 ? 25.189 3.615 -26.925 1.00 73.81 87 CYS A CA 1
ATOM 647 C C . CYS A 1 87 ? 26.613 3.758 -27.487 1.00 73.81 87 CYS A C 1
ATOM 649 O O . CYS A 1 87 ? 27.169 4.855 -27.467 1.00 73.81 87 CYS A O 1
ATOM 651 N N . GLY A 1 88 ? 27.154 2.680 -28.069 1.00 70.00 88 GLY A N 1
ATOM 652 C CA . GLY A 1 88 ? 28.395 2.665 -28.862 1.00 70.00 88 GLY A CA 1
ATOM 653 C C . GLY A 1 88 ? 29.601 2.033 -28.156 1.00 70.00 88 GLY A C 1
ATOM 654 O O . GLY A 1 88 ? 29.747 2.164 -26.939 1.00 70.00 88 GLY A O 1
ATOM 655 N N . ASP A 1 89 ? 30.485 1.399 -28.930 1.00 64.25 89 ASP A N 1
ATOM 656 C CA . ASP A 1 89 ? 31.726 0.768 -28.458 1.00 64.25 89 ASP A CA 1
ATOM 657 C C . ASP A 1 89 ? 32.841 1.829 -28.292 1.00 64.25 89 ASP A C 1
ATOM 659 O O . ASP A 1 89 ? 33.056 2.643 -29.188 1.00 64.25 89 ASP A O 1
ATOM 663 N N . GLY A 1 90 ? 33.524 1.873 -27.137 1.00 59.81 90 GLY A N 1
ATOM 664 C CA . GLY A 1 90 ? 34.672 2.772 -26.867 1.00 59.81 90 GLY A CA 1
ATOM 665 C C . GLY A 1 90 ? 34.587 3.587 -25.561 1.00 59.81 90 GLY A C 1
ATOM 666 O O . GLY A 1 90 ? 33.499 3.831 -25.052 1.00 59.81 90 GLY A O 1
ATOM 667 N N . GLU A 1 91 ? 35.728 4.016 -25.010 1.00 54.69 91 GLU A N 1
ATOM 668 C CA . GLU A 1 91 ? 35.898 4.519 -23.623 1.00 54.69 91 GLU A CA 1
ATOM 669 C C . GLU A 1 91 ? 35.457 5.975 -23.346 1.00 54.69 91 GLU A C 1
ATOM 671 O O . GLU A 1 91 ? 35.469 6.413 -22.199 1.00 54.69 91 GLU A O 1
ATOM 676 N N . GLN A 1 92 ? 35.048 6.753 -24.352 1.00 57.41 92 GLN A N 1
ATOM 677 C CA . GLN A 1 92 ? 34.727 8.179 -24.169 1.00 57.41 92 GLN A CA 1
ATOM 678 C C . GLN A 1 92 ? 33.264 8.371 -23.716 1.00 57.41 92 GLN A C 1
ATOM 680 O O . GLN A 1 92 ? 32.326 8.097 -24.469 1.00 57.41 92 GLN A O 1
ATOM 685 N N . VAL A 1 93 ? 33.073 8.814 -22.466 1.00 57.12 93 VAL A N 1
ATOM 686 C CA . VAL A 1 93 ? 31.776 8.871 -21.751 1.00 57.12 93 VAL A CA 1
ATOM 687 C C . VAL A 1 93 ? 31.021 10.196 -21.954 1.00 57.12 93 VAL A C 1
ATOM 689 O O . VAL A 1 93 ? 29.803 10.230 -21.796 1.00 57.12 93 VAL A O 1
ATOM 692 N N . GLU A 1 94 ? 31.686 11.280 -22.360 1.00 59.88 94 GLU A N 1
ATOM 693 C CA . GLU A 1 94 ? 31.144 12.634 -22.142 1.00 59.88 94 GLU A CA 1
ATOM 694 C C . GLU A 1 94 ? 30.023 13.102 -23.092 1.00 59.88 94 GLU A C 1
ATOM 696 O O . GLU A 1 94 ? 29.463 14.174 -22.879 1.00 59.88 94 GLU A O 1
ATOM 701 N N . ALA A 1 95 ? 29.610 12.315 -24.093 1.00 63.78 95 ALA A N 1
ATOM 702 C CA . ALA A 1 95 ? 28.486 12.699 -24.964 1.00 63.78 95 ALA A CA 1
ATOM 703 C C . ALA A 1 95 ? 27.774 11.521 -25.658 1.00 63.78 95 ALA A C 1
ATOM 705 O O . ALA A 1 95 ? 27.286 11.661 -26.783 1.00 63.78 95 ALA A O 1
ATOM 706 N N . LYS A 1 96 ? 27.722 10.331 -25.045 1.00 65.31 96 LYS A N 1
ATOM 707 C CA . LYS A 1 96 ? 27.047 9.188 -25.685 1.00 65.31 96 LYS A CA 1
ATOM 708 C C . LYS A 1 96 ? 25.520 9.303 -25.586 1.00 65.31 96 LYS A C 1
ATOM 710 O O . LYS A 1 96 ? 25.004 9.553 -24.496 1.00 65.31 96 LYS A O 1
ATOM 715 N N . PRO A 1 97 ? 24.768 9.045 -26.675 1.00 67.88 97 PRO A N 1
ATOM 716 C CA . PRO A 1 97 ? 23.320 8.924 -26.581 1.00 67.88 97 PRO A CA 1
ATOM 717 C C . PRO A 1 97 ? 22.959 7.751 -25.656 1.00 67.88 97 PRO A C 1
ATOM 719 O O . PRO A 1 97 ? 23.534 6.664 -25.757 1.00 67.88 97 PRO A O 1
ATOM 722 N N . MET A 1 98 ? 22.013 7.967 -24.741 1.00 81.56 98 MET A N 1
ATOM 723 C CA . MET A 1 98 ? 21.542 6.942 -23.804 1.00 81.56 98 MET A CA 1
ATOM 724 C C . MET A 1 98 ? 20.256 6.286 -24.307 1.00 81.56 98 MET A C 1
ATOM 726 O O . MET A 1 98 ? 19.393 6.946 -24.886 1.00 81.56 98 MET A O 1
ATOM 730 N N . ARG A 1 99 ? 20.096 4.989 -24.034 1.00 88.50 99 ARG A N 1
ATOM 731 C CA . ARG A 1 99 ? 18.810 4.285 -24.137 1.00 88.50 99 ARG A CA 1
ATOM 732 C C . ARG A 1 99 ? 18.232 4.099 -22.746 1.00 88.50 99 ARG A C 1
ATOM 734 O O . ARG A 1 99 ? 18.967 3.748 -21.828 1.00 88.50 99 ARG A O 1
ATOM 741 N N . LEU A 1 100 ? 16.925 4.299 -22.615 1.00 92.62 100 LEU A N 1
ATOM 742 C CA . LEU A 1 100 ? 16.165 4.006 -21.405 1.00 92.62 100 LEU A CA 1
ATOM 743 C C . LEU A 1 100 ? 15.441 2.669 -21.580 1.00 92.62 100 LEU A C 1
ATOM 745 O O . LEU A 1 100 ? 14.820 2.426 -22.617 1.00 92.62 100 LEU A O 1
ATOM 749 N N . TRP A 1 101 ? 15.498 1.820 -20.562 1.00 94.94 101 TRP A N 1
ATOM 750 C CA . TRP A 1 101 ? 14.658 0.635 -20.472 1.00 94.94 101 TRP A CA 1
ATOM 751 C C . TRP A 1 101 ? 13.244 1.050 -20.067 1.00 94.94 101 TRP A C 1
ATOM 753 O O . TRP A 1 101 ? 13.039 1.620 -18.998 1.00 94.94 101 TRP A O 1
ATOM 763 N N . VAL A 1 102 ? 12.277 0.770 -20.942 1.00 96.31 102 VAL A N 1
ATOM 764 C CA . VAL A 1 102 ? 10.852 1.026 -20.704 1.00 96.31 102 VAL A CA 1
ATOM 765 C C . VAL A 1 102 ? 10.110 -0.296 -20.829 1.00 96.31 102 VAL A C 1
ATOM 767 O O . VAL A 1 102 ? 10.015 -0.860 -21.923 1.00 96.31 102 VAL A O 1
ATOM 770 N N . ALA A 1 103 ? 9.583 -0.799 -19.716 1.00 97.12 103 ALA A N 1
ATOM 771 C CA . ALA A 1 103 ? 8.825 -2.038 -19.711 1.00 97.12 103 ALA A CA 1
ATOM 772 C C . ALA A 1 103 ? 7.395 -1.811 -20.212 1.00 97.12 103 ALA A C 1
ATOM 774 O O . ALA A 1 103 ? 6.822 -0.726 -20.090 1.00 97.12 103 ALA A O 1
ATOM 775 N N . ARG A 1 104 ? 6.771 -2.872 -20.732 1.00 98.00 104 ARG A N 1
ATOM 776 C CA . ARG A 1 104 ? 5.317 -2.942 -20.908 1.00 98.00 104 ARG A CA 1
ATOM 777 C C . ARG A 1 104 ? 4.752 -3.903 -19.876 1.00 98.00 104 ARG A C 1
ATOM 779 O O . ARG A 1 104 ? 5.113 -5.077 -19.848 1.00 98.00 104 ARG A O 1
ATOM 786 N N . ARG A 1 105 ? 3.832 -3.417 -19.049 1.00 98.00 105 ARG A N 1
ATOM 787 C CA . ARG A 1 105 ? 3.182 -4.217 -18.007 1.00 98.00 105 ARG A CA 1
ATOM 788 C C . ARG A 1 105 ? 2.406 -5.373 -18.631 1.00 98.00 105 ARG A C 1
ATOM 790 O O . ARG A 1 105 ? 1.682 -5.180 -19.608 1.00 98.00 105 ARG A O 1
ATOM 797 N N . ALA A 1 106 ? 2.504 -6.556 -18.025 1.00 97.06 106 ALA A N 1
ATOM 798 C CA . ALA A 1 106 ? 1.717 -7.715 -18.434 1.00 97.06 106 ALA A CA 1
ATOM 799 C C . ALA A 1 106 ? 0.211 -7.400 -18.411 1.00 97.06 106 ALA A C 1
ATOM 801 O O . ALA A 1 106 ? -0.271 -6.674 -17.536 1.00 97.06 106 ALA A O 1
ATOM 802 N N . LEU A 1 107 ? -0.544 -7.974 -19.351 1.00 97.12 107 LEU A N 1
ATOM 803 C CA . LEU A 1 107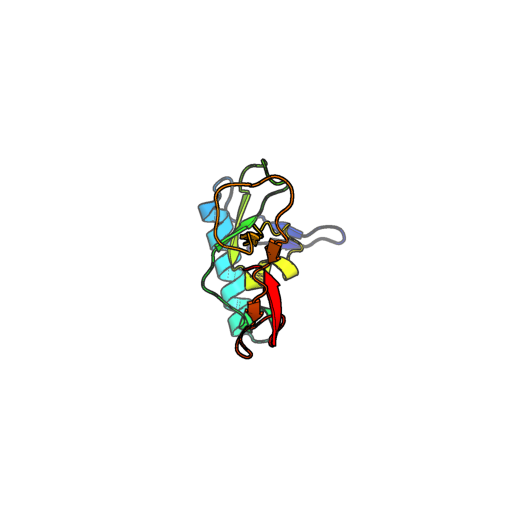 ? -2.000 -7.795 -19.430 1.00 97.12 107 LEU A CA 1
ATOM 804 C C . LEU A 1 107 ? -2.742 -8.398 -18.228 1.00 97.12 107 LEU A C 1
ATOM 806 O O . LEU A 1 107 ? -3.865 -8.007 -17.942 1.00 97.12 107 LEU A O 1
ATOM 810 N N . THR A 1 108 ? -2.094 -9.309 -17.502 1.00 93.88 108 THR A N 1
ATOM 811 C CA . THR A 1 108 ? -2.614 -9.949 -16.288 1.00 93.88 108 THR A CA 1
ATOM 812 C C . THR A 1 108 ? -2.398 -9.123 -15.018 1.00 93.88 108 THR A C 1
ATOM 814 O O . THR A 1 108 ? -2.838 -9.533 -13.946 1.00 93.88 108 THR A O 1
ATOM 817 N N . LYS A 1 109 ? -1.707 -7.971 -15.079 1.00 90.44 109 LYS A N 1
ATOM 818 C CA . LYS A 1 109 ? -1.523 -7.131 -13.888 1.00 90.44 109 LYS A CA 1
ATOM 819 C C . LYS A 1 109 ? -2.878 -6.571 -13.425 1.00 90.44 109 LYS A C 1
ATOM 821 O O . LYS A 1 109 ? -3.598 -6.003 -14.242 1.00 90.44 109 LYS A O 1
ATOM 826 N N . PRO A 1 110 ? -3.182 -6.621 -12.113 1.00 82.69 110 PRO A N 1
ATOM 827 C CA . PRO A 1 110 ? -4.464 -6.151 -11.580 1.00 82.69 110 PRO A CA 1
ATOM 828 C C . PRO A 1 110 ? -4.644 -4.634 -11.717 1.00 82.69 110 PRO A C 1
ATOM 830 O O . PRO A 1 110 ? -5.758 -4.129 -11.687 1.00 82.69 110 PRO A O 1
ATOM 833 N N . THR A 1 111 ? -3.545 -3.892 -11.861 1.00 86.81 111 THR A N 1
ATOM 834 C CA . THR A 1 111 ? -3.553 -2.446 -12.079 1.00 86.81 111 THR A CA 1
ATOM 835 C C . THR A 1 111 ? -2.772 -2.100 -13.341 1.00 86.81 111 THR A C 1
ATOM 837 O O . THR A 1 111 ? -1.673 -2.614 -13.570 1.00 86.81 111 THR A O 1
ATOM 840 N N . TYR A 1 112 ? -3.334 -1.204 -14.154 1.00 92.75 112 TYR A N 1
ATOM 841 C CA . TYR A 1 112 ? -2.707 -0.646 -15.359 1.00 92.75 112 TYR A CA 1
ATOM 842 C C . TYR A 1 112 ? -2.134 -1.701 -16.338 1.00 92.75 112 TYR A C 1
ATOM 844 O O . TYR A 1 112 ? -0.961 -1.608 -16.714 1.00 92.75 112 TYR A O 1
ATOM 852 N N . PRO A 1 113 ? -2.912 -2.721 -16.751 1.00 96.12 113 PRO A N 1
ATOM 853 C CA . PRO A 1 113 ? -2.435 -3.742 -17.684 1.00 96.12 113 PRO A CA 1
ATOM 854 C C . PRO A 1 113 ? -2.044 -3.134 -19.041 1.00 96.12 113 PRO A C 1
ATOM 856 O O . PRO A 1 113 ? -2.705 -2.223 -19.547 1.00 96.12 113 PRO A O 1
ATOM 859 N N . GLY A 1 114 ? -0.944 -3.613 -19.631 1.00 97.81 114 GLY A N 1
ATOM 860 C CA . GLY A 1 114 ? -0.476 -3.206 -20.965 1.00 97.81 114 GLY A CA 1
ATOM 861 C C . GLY A 1 114 ? 0.141 -1.805 -21.069 1.00 97.81 114 GLY A C 1
ATOM 862 O O . GLY A 1 114 ? 0.606 -1.425 -22.150 1.00 97.81 114 GLY A O 1
ATOM 863 N N . LYS A 1 115 ? 0.156 -1.029 -19.977 1.00 98.12 115 LYS A N 1
ATOM 864 C CA . LYS A 1 115 ? 0.759 0.312 -19.932 1.00 98.12 115 LYS A CA 1
ATOM 865 C C . LYS A 1 115 ? 2.287 0.235 -19.899 1.00 98.12 115 LYS A C 1
ATOM 867 O O . LYS A 1 115 ? 2.850 -0.803 -19.557 1.00 98.12 115 LYS A O 1
ATOM 872 N N . LEU A 1 116 ? 2.938 1.329 -20.289 1.00 97.88 116 LEU A N 1
ATOM 873 C CA . LEU A 1 116 ? 4.382 1.482 -20.128 1.00 97.88 116 LEU A CA 1
ATOM 874 C C . LEU A 1 116 ? 4.712 1.727 -18.652 1.00 97.88 116 LEU A C 1
ATOM 876 O O . LEU A 1 116 ? 3.910 2.333 -17.940 1.00 97.88 116 LEU A O 1
ATOM 880 N N . ASP A 1 117 ? 5.863 1.242 -18.210 1.00 97.06 117 ASP A N 1
ATOM 881 C CA . ASP A 1 117 ? 6.365 1.403 -16.848 1.00 97.06 117 ASP A CA 1
ATOM 882 C C . ASP A 1 117 ? 7.897 1.518 -16.864 1.00 97.06 117 ASP A C 1
ATOM 884 O O . ASP A 1 117 ? 8.540 1.395 -17.912 1.00 97.06 117 ASP A O 1
ATOM 888 N N . HIS A 1 118 ? 8.457 1.763 -15.688 1.00 93.75 118 HIS A N 1
ATOM 889 C CA . HIS A 1 118 ? 9.889 1.720 -15.411 1.00 93.75 118 HIS A CA 1
ATOM 890 C C . HIS A 1 118 ? 10.445 0.299 -15.634 1.00 93.75 118 HIS A C 1
ATOM 892 O O . HIS A 1 118 ? 9.663 -0.610 -15.913 1.00 93.75 118 HIS A O 1
ATOM 898 N N . VAL A 1 119 ? 11.776 0.140 -15.561 1.00 85.50 119 VAL A N 1
ATOM 899 C CA . VAL A 1 119 ? 12.510 -1.092 -15.937 1.00 85.50 119 VAL A CA 1
ATOM 900 C C . VAL A 1 119 ? 11.831 -2.397 -15.511 1.00 85.50 119 VAL A C 1
ATOM 902 O O . VAL A 1 119 ? 11.374 -2.494 -14.349 1.00 85.50 119 VAL A O 1
#